Protein AF-A0A842LYK4-F1 (afdb_monomer)

Secondary structure (DSSP, 8-state):
-HHHHHHHHHHHHHHHHHHHHHHHHHHHHHHHHHHHHHHHHHHHHHHHHHHHHHHHHHHHHHHHH--SS-----PPP-HHHHH--SGGGTTTS-HHHHHHHHHHHHHHHHHHHHHHHHHHHHHSGGGGSTTHHHHHHHHHHHHHHHHHHHHHHHHHHHHHHHHHHHHHHHTT--

Radius of gyration: 27.73 Å; Cα contacts (8 Å, |Δi|>4): 105; chains: 1; bounding box: 59×23×94 Å

Sequence (174 aa):
MMLFEEIIASFIATLLGVLLGIPSALWIDRKIKLCNERERAIAVLSALKEEINHNVSLLKQIQKELSSSSVIFYNLDLNTWRATSLEDFETIIDHDVICRIFRLYYEYEHLSRKIDVQFHMHYSPTRALQGYLKEREVIVNAILVHAAVLEKESEQLLNKIDEELKRMKDSRRG

Structure (mmCIF, N/CA/C/O backbone):
data_AF-A0A842LYK4-F1
#
_entry.id   AF-A0A842LYK4-F1
#
loop_
_atom_site.group_PDB
_atom_site.id
_atom_site.type_symbol
_atom_site.label_atom_id
_atom_site.label_alt_id
_atom_site.label_comp_id
_atom_site.label_asym_id
_atom_site.label_entity_id
_atom_site.label_seq_id
_atom_site.pdbx_PDB_ins_code
_atom_site.Cartn_x
_atom_site.Cartn_y
_atom_site.Cartn_z
_atom_site.occupancy
_atom_site.B_iso_or_equiv
_atom_site.auth_seq_id
_atom_site.auth_comp_id
_atom_site.auth_asym_id
_atom_site.auth_atom_id
_atom_site.pdbx_PDB_model_num
ATOM 1 N N . MET A 1 1 ? 28.043 10.525 -69.141 1.00 59.16 1 MET A N 1
ATOM 2 C CA . MET A 1 1 ? 28.204 9.313 -68.312 1.00 59.16 1 MET A CA 1
ATOM 3 C C . MET A 1 1 ? 28.349 9.664 -66.828 1.00 59.16 1 MET A C 1
ATOM 5 O O . MET A 1 1 ? 27.602 9.100 -66.049 1.00 59.16 1 MET A O 1
ATOM 9 N N . MET A 1 2 ? 29.147 10.680 -66.452 1.00 65.00 2 MET A N 1
ATOM 10 C CA . MET A 1 2 ? 29.314 11.134 -65.050 1.00 65.00 2 MET A CA 1
ATOM 11 C C . MET A 1 2 ? 28.019 11.545 -64.304 1.00 65.00 2 MET A C 1
ATOM 13 O O . MET A 1 2 ? 27.829 11.146 -63.164 1.00 65.00 2 MET A O 1
ATOM 17 N N . LEU A 1 3 ? 27.077 12.256 -64.942 1.00 70.69 3 LEU A N 1
ATOM 18 C CA . LEU A 1 3 ? 25.834 12.710 -64.277 1.00 70.69 3 LEU A CA 1
ATOM 19 C C . LEU A 1 3 ? 24.911 11.571 -63.802 1.00 70.69 3 LEU A C 1
ATOM 21 O O . LEU A 1 3 ? 24.162 11.739 -62.847 1.00 70.69 3 LEU A O 1
ATOM 25 N N . PHE A 1 4 ? 24.933 10.415 -64.471 1.00 75.94 4 PHE A N 1
ATOM 26 C CA . PHE A 1 4 ? 24.057 9.291 -64.122 1.00 75.94 4 PHE A CA 1
ATOM 27 C C . PHE A 1 4 ? 24.589 8.518 -62.906 1.00 75.94 4 PHE A C 1
ATOM 29 O O . PHE A 1 4 ? 23.811 8.072 -62.066 1.00 75.94 4 PHE A O 1
ATOM 36 N N . GLU A 1 5 ? 25.915 8.425 -62.775 1.00 75.50 5 GLU A N 1
ATOM 37 C CA . GLU A 1 5 ? 26.585 7.808 -61.626 1.00 75.50 5 GLU A CA 1
ATOM 38 C C . GLU A 1 5 ? 26.379 8.630 -60.346 1.00 75.50 5 GLU A C 1
ATOM 40 O O . GLU A 1 5 ? 26.083 8.058 -59.299 1.00 75.50 5 GLU A O 1
ATOM 45 N N . GLU A 1 6 ? 26.431 9.963 -60.430 1.00 73.62 6 GLU A N 1
ATOM 46 C CA . GLU A 1 6 ? 26.179 10.854 -59.287 1.00 73.62 6 GLU A CA 1
ATOM 47 C C . GLU A 1 6 ? 24.724 10.793 -58.794 1.00 73.62 6 GLU A C 1
ATOM 49 O O . GLU A 1 6 ? 24.479 10.733 -57.586 1.00 73.62 6 GLU A O 1
ATOM 54 N N . ILE A 1 7 ? 23.749 10.744 -59.711 1.00 78.50 7 ILE A N 1
ATOM 55 C CA . ILE A 1 7 ? 22.322 10.626 -59.362 1.00 78.50 7 ILE A CA 1
ATOM 56 C C . ILE A 1 7 ? 22.040 9.275 -58.692 1.00 78.50 7 ILE A C 1
ATOM 58 O O . ILE A 1 7 ? 21.352 9.224 -57.670 1.00 78.50 7 ILE A O 1
ATOM 62 N N . ILE A 1 8 ? 22.598 8.181 -59.223 1.00 79.31 8 ILE 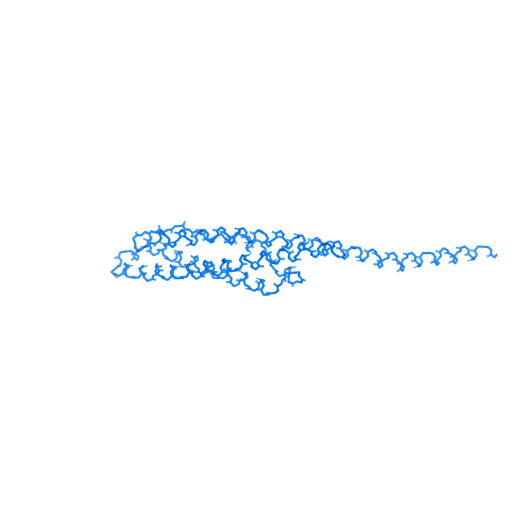A N 1
ATOM 63 C CA . ILE A 1 8 ? 22.440 6.845 -58.635 1.00 79.31 8 ILE A CA 1
ATOM 64 C C . ILE A 1 8 ? 23.133 6.763 -57.272 1.00 79.31 8 ILE A C 1
ATOM 66 O O . ILE A 1 8 ? 22.539 6.251 -56.325 1.00 79.31 8 ILE A O 1
ATOM 70 N N . ALA A 1 9 ? 24.346 7.302 -57.136 1.00 78.38 9 ALA A N 1
ATOM 71 C CA . ALA A 1 9 ? 25.062 7.321 -55.865 1.00 78.38 9 ALA A CA 1
ATOM 72 C C . ALA A 1 9 ? 24.306 8.125 -54.793 1.00 78.38 9 ALA A C 1
ATOM 74 O O . ALA A 1 9 ? 24.168 7.656 -53.664 1.00 78.38 9 ALA A O 1
ATOM 75 N N . SER A 1 10 ? 23.749 9.290 -55.145 1.00 76.88 10 SER A N 1
ATOM 76 C CA . SER A 1 10 ? 22.938 10.113 -54.237 1.00 76.88 10 SER A CA 1
ATOM 77 C C . SER A 1 10 ? 21.629 9.423 -53.830 1.00 76.88 10 SER A C 1
ATOM 79 O O . SER A 1 10 ? 21.252 9.434 -52.653 1.00 76.88 10 SER A O 1
ATOM 81 N N . PHE A 1 11 ? 20.959 8.755 -54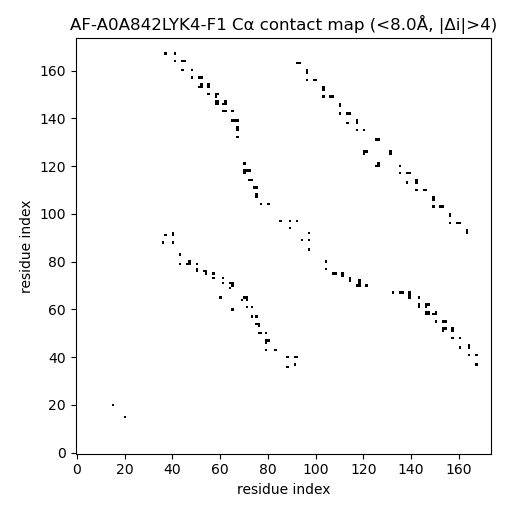.773 1.00 80.19 11 PHE A N 1
ATOM 82 C CA . PHE A 1 11 ? 19.744 7.988 -54.499 1.00 80.19 11 PHE A CA 1
ATOM 83 C C . PHE A 1 11 ? 20.022 6.785 -53.587 1.00 80.19 11 PHE A C 1
ATOM 85 O O . PHE A 1 11 ? 19.322 6.600 -52.594 1.00 80.19 11 PHE A O 1
ATOM 92 N N . ILE A 1 12 ? 21.077 6.010 -53.864 1.00 80.69 12 ILE A N 1
ATOM 93 C CA . ILE A 1 12 ? 21.499 4.879 -53.024 1.00 80.69 12 ILE A CA 1
ATOM 94 C C . ILE A 1 12 ? 21.910 5.366 -51.631 1.00 80.69 12 ILE A C 1
ATOM 96 O O . ILE A 1 12 ? 21.502 4.768 -50.639 1.00 80.69 12 ILE A O 1
ATOM 100 N N . ALA A 1 13 ? 22.659 6.467 -51.531 1.00 78.81 13 ALA A N 1
ATOM 101 C CA . ALA A 1 13 ? 23.059 7.041 -50.249 1.00 78.81 13 ALA A CA 1
ATOM 102 C C . ALA A 1 13 ? 21.850 7.497 -49.420 1.00 78.81 13 ALA A C 1
ATOM 104 O O . ALA A 1 13 ? 21.799 7.253 -48.216 1.00 78.81 13 ALA A O 1
ATOM 105 N N . THR A 1 14 ? 20.846 8.099 -50.061 1.00 76.94 14 THR A N 1
ATOM 106 C CA . THR A 1 14 ? 19.610 8.528 -49.394 1.00 76.94 14 THR A CA 1
ATOM 107 C C . THR A 1 14 ? 18.767 7.324 -48.973 1.00 76.94 14 THR A C 1
ATOM 109 O O . THR A 1 14 ? 18.278 7.279 -47.848 1.00 76.94 14 THR A O 1
ATOM 112 N N . LEU A 1 15 ? 18.645 6.309 -49.833 1.00 79.44 15 LEU A N 1
ATOM 113 C CA . LEU A 1 15 ? 17.920 5.077 -49.530 1.00 79.44 15 LEU A CA 1
ATOM 114 C C . LEU A 1 15 ? 18.568 4.316 -48.364 1.00 79.44 15 LEU A C 1
ATOM 116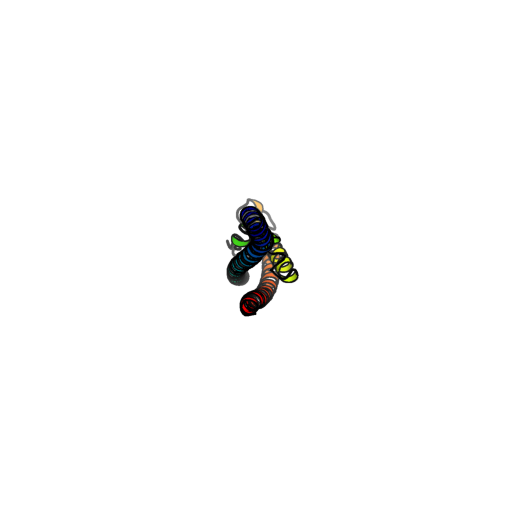 O O . LEU A 1 15 ? 17.864 3.899 -47.448 1.00 79.44 15 LEU A O 1
ATOM 120 N N . LEU A 1 16 ? 19.898 4.186 -48.355 1.00 77.75 16 LEU A N 1
ATOM 121 C CA . LEU A 1 16 ? 20.653 3.591 -47.247 1.00 77.75 16 LEU A CA 1
ATOM 122 C C . LEU A 1 16 ? 20.557 4.442 -45.977 1.00 77.75 16 LEU A C 1
ATOM 124 O O . LEU A 1 16 ? 20.380 3.895 -44.890 1.00 77.75 16 LEU A O 1
ATOM 128 N N . GLY A 1 17 ? 20.606 5.770 -46.106 1.00 76.94 17 GLY A N 1
ATOM 129 C CA . GLY A 1 17 ? 20.421 6.702 -44.996 1.00 76.94 17 GLY A CA 1
ATOM 130 C C . GLY A 1 17 ? 19.046 6.572 -44.342 1.00 76.94 17 GLY A C 1
ATOM 131 O O . GLY A 1 17 ? 18.947 6.564 -43.120 1.00 76.94 17 GLY A O 1
ATOM 132 N N . VAL A 1 18 ? 17.987 6.389 -45.130 1.00 83.31 18 VAL A N 1
ATOM 133 C CA . VAL A 1 18 ? 16.621 6.175 -44.631 1.00 83.31 18 VAL A CA 1
ATOM 134 C C . VAL A 1 18 ? 16.453 4.766 -44.047 1.00 83.31 18 VAL A C 1
ATOM 136 O O . VAL A 1 18 ? 15.937 4.627 -42.936 1.00 83.31 18 VAL A O 1
ATOM 139 N N . LEU A 1 19 ? 16.928 3.730 -44.750 1.00 78.19 19 LEU A N 1
ATOM 140 C CA . LEU A 1 19 ? 16.830 2.327 -44.324 1.00 78.19 19 LEU A CA 1
ATOM 141 C C . LEU A 1 19 ? 17.598 2.037 -43.038 1.00 78.19 19 LEU A C 1
ATOM 143 O O . LEU A 1 19 ? 17.162 1.197 -42.261 1.00 78.19 19 LEU A O 1
ATOM 147 N N . LEU A 1 20 ? 18.727 2.707 -42.809 1.00 82.88 20 LEU A N 1
ATOM 148 C CA . LEU A 1 20 ? 19.511 2.541 -41.587 1.00 82.88 20 LEU A CA 1
ATOM 149 C C . LEU A 1 20 ? 19.131 3.578 -40.529 1.00 82.88 20 LEU A C 1
ATOM 151 O O . LEU A 1 20 ? 19.032 3.241 -39.350 1.00 82.88 20 LEU A O 1
ATOM 155 N N . GLY A 1 21 ? 18.869 4.823 -40.926 1.00 80.19 21 GLY A N 1
ATOM 156 C CA . GLY A 1 21 ? 18.581 5.924 -40.011 1.00 80.19 21 GLY A CA 1
ATOM 157 C C . GLY A 1 21 ? 17.273 5.748 -39.247 1.00 80.19 21 GLY A C 1
ATOM 158 O O . GLY A 1 21 ? 17.265 5.900 -38.025 1.00 80.19 21 GLY A O 1
ATOM 159 N N . ILE A 1 22 ? 16.183 5.365 -39.925 1.00 82.44 22 ILE A N 1
ATOM 160 C CA . ILE A 1 22 ? 14.870 5.222 -39.275 1.00 82.44 22 ILE A CA 1
ATOM 161 C C . ILE A 1 22 ? 14.871 4.085 -38.237 1.00 82.44 22 ILE A C 1
ATOM 163 O O . ILE A 1 22 ? 14.496 4.350 -37.093 1.00 82.44 22 ILE A O 1
ATOM 167 N N . PRO A 1 23 ? 15.318 2.847 -38.541 1.00 85.19 23 PRO A N 1
ATOM 168 C CA . PRO A 1 23 ? 15.356 1.783 -37.537 1.00 85.19 23 PRO A CA 1
ATOM 169 C C . PRO A 1 23 ? 16.268 2.104 -36.354 1.00 85.19 23 PRO A C 1
ATOM 171 O O . PRO A 1 23 ? 15.906 1.813 -35.216 1.00 85.19 23 PRO A O 1
ATOM 174 N N . SER A 1 24 ? 17.417 2.743 -36.604 1.00 82.50 24 SER A N 1
ATOM 175 C CA . SER A 1 24 ? 18.344 3.163 -35.547 1.00 82.50 24 SER A CA 1
ATOM 176 C C . SER A 1 24 ? 17.701 4.186 -34.613 1.00 82.50 24 SER A C 1
ATOM 178 O O . SER A 1 24 ? 17.753 4.028 -33.395 1.00 82.50 24 SER A O 1
ATOM 180 N N . ALA A 1 25 ? 17.044 5.205 -35.176 1.00 82.50 25 ALA A N 1
ATOM 181 C CA . ALA A 1 25 ? 16.340 6.226 -34.407 1.00 82.50 25 ALA A CA 1
ATOM 182 C C . ALA A 1 25 ? 15.192 5.623 -33.584 1.00 82.50 25 ALA A C 1
ATOM 184 O O . ALA A 1 25 ? 15.087 5.899 -32.392 1.00 82.50 25 ALA A O 1
ATOM 185 N N . LEU A 1 26 ? 14.388 4.733 -34.179 1.00 84.62 26 LEU A N 1
ATOM 186 C CA . LEU A 1 26 ? 13.320 4.019 -33.471 1.00 84.62 26 LEU A CA 1
ATOM 187 C C . LEU A 1 26 ? 13.860 3.123 -32.350 1.00 84.62 26 LEU A C 1
ATOM 189 O O . LEU A 1 26 ? 13.223 2.988 -31.308 1.00 84.62 26 LEU A O 1
ATOM 193 N N . TRP A 1 27 ? 15.020 2.494 -32.540 1.00 87.31 27 TRP A N 1
ATOM 194 C CA . TRP A 1 27 ? 15.647 1.668 -31.510 1.00 87.31 27 TRP A CA 1
ATOM 195 C C . TRP A 1 27 ? 16.144 2.507 -30.326 1.00 87.31 27 TRP A C 1
ATOM 197 O O . TRP A 1 27 ? 15.907 2.134 -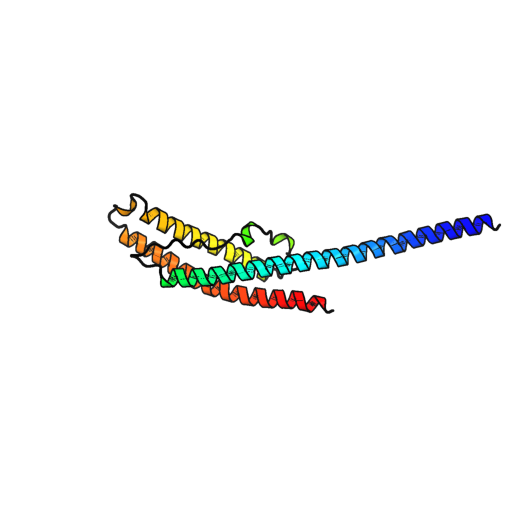29.176 1.00 87.31 27 TRP A O 1
ATOM 207 N N . ILE A 1 28 ? 16.769 3.657 -30.600 1.00 87.12 28 ILE A N 1
ATOM 208 C CA . ILE A 1 28 ? 17.202 4.614 -29.572 1.00 87.12 28 ILE A CA 1
ATOM 209 C C . ILE A 1 28 ? 15.992 5.165 -28.812 1.00 87.12 28 ILE A C 1
ATOM 211 O O . ILE A 1 28 ? 15.984 5.136 -27.583 1.00 87.12 28 ILE A O 1
ATOM 215 N N . ASP A 1 29 ? 14.951 5.599 -29.524 1.00 85.69 29 ASP A N 1
ATOM 216 C CA . ASP A 1 29 ? 13.728 6.128 -28.917 1.00 85.69 29 ASP A CA 1
ATOM 217 C C . ASP A 1 29 ? 13.050 5.087 -28.013 1.00 85.69 29 ASP A C 1
ATOM 219 O O . ASP A 1 29 ? 12.743 5.361 -26.852 1.00 85.69 29 ASP A O 1
ATOM 223 N N . ARG A 1 30 ? 12.941 3.834 -28.478 1.00 85.31 30 ARG A N 1
ATOM 224 C CA . ARG A 1 30 ? 12.444 2.716 -27.656 1.00 85.31 30 ARG A CA 1
ATOM 225 C C . ARG A 1 30 ? 13.278 2.507 -26.394 1.00 85.31 30 ARG A C 1
ATOM 227 O O . ARG A 1 30 ? 12.712 2.282 -25.328 1.00 85.31 30 ARG A O 1
ATOM 234 N N . LYS A 1 31 ? 14.610 2.575 -26.489 1.00 86.00 31 LYS A N 1
ATOM 235 C CA . LYS A 1 31 ? 15.504 2.434 -25.327 1.00 86.00 31 LYS A CA 1
ATOM 236 C C . LYS A 1 31 ? 15.320 3.572 -24.321 1.00 86.00 31 LYS A C 1
ATOM 238 O O . LYS A 1 31 ? 15.261 3.300 -23.124 1.00 86.00 31 LYS A O 1
ATOM 243 N N . ILE A 1 32 ? 15.194 4.812 -24.794 1.00 86.81 32 ILE A N 1
ATOM 244 C CA . ILE A 1 32 ? 14.947 5.985 -23.943 1.00 86.81 32 ILE A CA 1
ATOM 245 C C . ILE A 1 32 ? 13.583 5.864 -23.259 1.00 86.81 32 ILE A C 1
ATOM 247 O O . ILE A 1 32 ? 13.494 6.024 -22.044 1.00 86.81 32 ILE A O 1
ATOM 251 N N . LYS A 1 33 ? 12.535 5.512 -24.012 1.00 87.50 33 LYS A N 1
ATOM 252 C CA . LYS A 1 33 ? 11.179 5.352 -23.481 1.00 87.50 33 LYS A CA 1
ATOM 253 C C . LYS A 1 33 ? 11.119 4.300 -22.372 1.00 87.50 33 LYS A C 1
ATOM 255 O O . LYS A 1 33 ? 10.636 4.607 -21.289 1.00 87.50 33 LYS A O 1
ATOM 260 N N . LEU A 1 34 ? 11.702 3.120 -22.597 1.00 86.38 34 LEU A N 1
ATOM 261 C CA . LEU A 1 34 ? 11.779 2.063 -21.581 1.00 86.38 34 LEU A CA 1
ATOM 262 C C . LEU A 1 34 ? 12.549 2.509 -20.330 1.00 86.38 34 LEU A C 1
ATOM 264 O O . LEU A 1 34 ? 12.174 2.162 -19.212 1.00 86.38 34 LEU A O 1
ATOM 268 N N . CYS A 1 35 ? 13.626 3.284 -20.498 1.00 87.62 35 CYS A N 1
ATOM 269 C CA . CYS A 1 35 ? 14.370 3.837 -19.367 1.00 87.62 35 CYS A CA 1
ATOM 270 C C . CYS A 1 35 ? 13.506 4.811 -18.554 1.00 87.62 35 CYS A C 1
ATOM 272 O O . CYS A 1 35 ? 13.445 4.694 -17.332 1.00 87.62 35 CYS A O 1
ATOM 274 N N . ASN A 1 36 ? 12.800 5.723 -19.224 1.00 89.25 36 ASN A N 1
ATOM 275 C CA . ASN A 1 36 ? 11.940 6.713 -18.576 1.00 89.25 36 ASN A CA 1
ATOM 276 C C . ASN A 1 36 ? 10.745 6.061 -17.867 1.00 89.25 36 ASN A C 1
ATOM 278 O O . ASN A 1 36 ? 10.440 6.408 -16.727 1.00 89.25 36 ASN A O 1
ATOM 282 N N . GLU A 1 37 ? 10.083 5.097 -18.511 1.00 90.12 37 GLU A N 1
ATOM 283 C CA . GLU A 1 37 ? 8.980 4.339 -17.906 1.00 90.12 37 GLU A CA 1
ATOM 284 C C . GLU A 1 37 ? 9.448 3.597 -16.655 1.00 90.12 37 GLU A C 1
ATOM 286 O O . GLU A 1 37 ? 8.769 3.601 -15.629 1.00 90.12 37 GLU A O 1
ATOM 291 N N . ARG A 1 38 ? 10.656 3.032 -16.697 1.00 90.12 38 ARG A N 1
ATOM 292 C CA . ARG A 1 38 ? 11.254 2.363 -15.547 1.00 90.12 38 ARG A CA 1
ATOM 293 C C . ARG A 1 38 ? 11.587 3.322 -14.412 1.00 90.12 38 ARG A C 1
ATOM 295 O O . ARG A 1 38 ? 11.309 3.000 -13.263 1.00 90.12 38 ARG A O 1
ATOM 302 N N . GLU A 1 39 ? 12.190 4.472 -14.699 1.00 91.69 39 GLU A N 1
ATOM 303 C CA . GLU A 1 39 ? 12.466 5.486 -13.675 1.00 91.69 39 GLU A CA 1
ATOM 304 C C . GLU A 1 39 ? 11.174 5.972 -13.016 1.00 91.69 39 GLU A C 1
ATOM 306 O O . GLU A 1 39 ? 11.108 6.075 -11.789 1.00 91.69 39 GLU A O 1
ATOM 311 N N . ARG A 1 40 ? 10.117 6.168 -13.812 1.00 91.50 40 ARG A N 1
ATOM 312 C CA . ARG A 1 40 ? 8.781 6.492 -13.307 1.00 91.50 40 ARG A CA 1
ATOM 313 C C . ARG A 1 40 ? 8.222 5.372 -12.426 1.00 91.50 40 ARG A C 1
ATOM 315 O O . ARG A 1 40 ? 7.743 5.661 -11.335 1.00 91.50 40 ARG A O 1
ATOM 322 N N . ALA A 1 41 ? 8.341 4.112 -12.844 1.00 92.81 41 ALA A N 1
ATOM 323 C CA . ALA A 1 41 ? 7.915 2.958 -12.053 1.00 92.81 41 ALA A CA 1
ATOM 324 C C . ALA A 1 41 ? 8.667 2.865 -10.710 1.00 92.81 41 ALA A C 1
ATOM 326 O O . ALA A 1 41 ? 8.049 2.637 -9.674 1.00 92.81 41 ALA A O 1
ATOM 327 N N . ILE A 1 42 ? 9.985 3.114 -10.699 1.00 94.81 42 ILE A N 1
ATOM 328 C CA . ILE A 1 42 ? 10.790 3.177 -9.465 1.00 94.81 42 ILE A CA 1
ATOM 329 C C . ILE A 1 42 ? 10.276 4.283 -8.544 1.00 94.81 42 ILE A C 1
ATOM 331 O O . ILE A 1 42 ? 10.141 4.054 -7.342 1.00 94.81 42 ILE A O 1
ATOM 335 N N . ALA A 1 43 ? 10.011 5.474 -9.085 1.00 93.69 43 ALA A N 1
ATOM 336 C CA . ALA A 1 43 ? 9.517 6.603 -8.304 1.00 93.69 43 ALA A CA 1
ATOM 337 C C . ALA A 1 43 ? 8.148 6.294 -7.678 1.00 93.69 43 ALA A C 1
ATOM 339 O O . ALA A 1 43 ? 7.969 6.502 -6.481 1.00 93.69 43 ALA A O 1
ATOM 340 N N . VAL A 1 44 ? 7.223 5.723 -8.458 1.00 93.88 44 VAL A N 1
ATOM 341 C CA . VAL A 1 44 ? 5.887 5.329 -7.983 1.00 93.88 44 VAL A CA 1
ATOM 342 C C . VAL A 1 44 ? 5.977 4.248 -6.906 1.00 93.88 44 VAL A C 1
ATOM 344 O O . VAL A 1 44 ? 5.406 4.420 -5.834 1.00 93.88 44 VAL A O 1
ATOM 347 N N . LEU A 1 45 ? 6.739 3.171 -7.129 1.00 94.81 45 LEU A N 1
ATOM 348 C CA . LEU A 1 45 ? 6.922 2.121 -6.118 1.00 94.81 45 LEU A CA 1
ATOM 349 C C . LEU A 1 45 ? 7.589 2.640 -4.843 1.00 94.81 45 LEU A C 1
ATOM 351 O O . LEU A 1 45 ? 7.238 2.200 -3.753 1.00 94.81 45 LEU A O 1
ATOM 355 N N . SER A 1 46 ? 8.537 3.570 -4.964 1.00 95.94 46 SER A N 1
ATOM 356 C CA . SER A 1 46 ? 9.198 4.168 -3.800 1.00 95.94 46 SER A CA 1
ATOM 357 C C . SER A 1 46 ? 8.225 5.033 -2.993 1.00 95.94 46 SER A C 1
ATOM 359 O O . SER A 1 46 ? 8.185 4.908 -1.774 1.00 95.94 46 SER A O 1
ATOM 361 N N . ALA A 1 47 ? 7.393 5.839 -3.660 1.00 95.38 47 ALA A N 1
ATOM 362 C CA . ALA A 1 47 ? 6.354 6.627 -2.998 1.00 95.38 47 ALA A CA 1
ATOM 363 C C . ALA A 1 47 ? 5.314 5.727 -2.307 1.00 95.38 47 ALA A C 1
ATOM 365 O O . ALA A 1 47 ? 5.001 5.924 -1.136 1.00 95.38 47 ALA A O 1
ATOM 366 N N . LEU A 1 48 ? 4.853 4.671 -2.987 1.00 95.38 48 LEU A N 1
ATOM 367 C CA . LEU A 1 48 ? 3.944 3.685 -2.395 1.00 95.38 48 LEU A CA 1
ATOM 368 C C . LEU A 1 48 ? 4.573 2.972 -1.198 1.00 95.38 48 LEU A C 1
ATOM 370 O O . LEU A 1 48 ? 3.900 2.735 -0.201 1.00 95.38 48 LEU A O 1
ATOM 374 N N . LYS A 1 49 ? 5.868 2.649 -1.260 1.00 96.38 49 LYS A N 1
ATOM 375 C CA . LYS A 1 49 ? 6.595 2.071 -0.127 1.00 96.38 49 LYS A CA 1
ATOM 376 C C . LYS A 1 49 ? 6.554 2.998 1.090 1.00 96.38 49 LYS A C 1
ATOM 378 O O . LYS A 1 49 ? 6.298 2.533 2.199 1.00 96.38 49 LYS A O 1
ATOM 383 N N . GLU A 1 50 ? 6.829 4.285 0.898 1.00 96.38 50 GLU A N 1
ATOM 384 C CA . GLU A 1 50 ? 6.793 5.276 1.977 1.00 96.38 50 GLU A CA 1
ATOM 385 C C . GLU A 1 50 ? 5.388 5.402 2.577 1.00 96.38 50 GLU A C 1
ATOM 387 O O . GLU A 1 50 ? 5.250 5.376 3.802 1.00 96.38 50 GLU A O 1
ATOM 392 N N . GLU A 1 51 ? 4.353 5.428 1.735 1.00 95.50 51 GLU A N 1
ATOM 393 C CA . GLU A 1 51 ? 2.947 5.470 2.155 1.00 95.50 51 GLU A CA 1
ATOM 394 C C . GLU A 1 51 ? 2.538 4.210 2.939 1.00 95.50 51 GLU A C 1
ATOM 396 O O . GLU A 1 51 ? 1.996 4.312 4.042 1.00 95.50 51 GLU A O 1
ATOM 401 N N . ILE A 1 52 ? 2.885 3.010 2.449 1.00 97.00 52 ILE A N 1
ATOM 402 C CA . ILE A 1 52 ? 2.662 1.745 3.173 1.00 97.00 52 ILE A CA 1
ATOM 403 C C . ILE A 1 52 ? 3.361 1.791 4.535 1.00 97.00 52 ILE A C 1
ATOM 405 O O . ILE A 1 52 ? 2.764 1.438 5.549 1.00 97.00 52 ILE A O 1
ATOM 409 N N . ASN A 1 53 ? 4.618 2.231 4.583 1.00 97.19 53 ASN A N 1
ATOM 410 C CA . ASN A 1 53 ? 5.395 2.286 5.818 1.00 97.19 53 ASN A CA 1
ATOM 411 C C . ASN A 1 53 ? 4.815 3.290 6.833 1.00 97.19 53 ASN A C 1
ATOM 413 O O . ASN A 1 53 ? 4.785 3.022 8.040 1.00 97.19 53 ASN A O 1
ATOM 417 N N . HIS A 1 54 ? 4.310 4.428 6.355 1.00 96.38 54 HIS A N 1
ATOM 418 C CA . HIS A 1 54 ? 3.569 5.368 7.188 1.00 96.38 54 HIS A CA 1
ATOM 419 C C . HIS A 1 54 ? 2.295 4.723 7.749 1.00 96.38 54 HIS A C 1
ATOM 421 O O . HIS A 1 54 ? 2.069 4.754 8.961 1.00 96.38 54 HIS A O 1
ATOM 427 N N . ASN A 1 55 ? 1.524 4.040 6.902 1.00 97.00 55 ASN A N 1
ATOM 428 C CA . ASN A 1 55 ? 0.313 3.342 7.320 1.00 97.00 55 ASN A CA 1
ATOM 429 C C . ASN A 1 55 ? 0.584 2.224 8.328 1.00 97.00 55 ASN A C 1
ATOM 431 O O . ASN A 1 55 ? -0.172 2.103 9.285 1.00 97.00 55 ASN A O 1
ATOM 435 N N . VAL A 1 56 ? 1.684 1.470 8.218 1.00 97.62 56 VAL A N 1
ATOM 436 C CA . VAL A 1 56 ? 2.096 0.508 9.263 1.00 97.62 56 VAL A CA 1
ATOM 437 C C . VAL A 1 56 ? 2.228 1.195 10.625 1.00 97.62 56 VAL A C 1
ATOM 439 O O . VAL A 1 56 ? 1.786 0.664 11.645 1.00 97.62 56 VAL A O 1
ATOM 442 N N . SER A 1 57 ? 2.797 2.400 10.655 1.00 96.38 57 SER A N 1
ATOM 443 C CA . SER A 1 57 ? 2.922 3.173 11.893 1.00 96.38 57 SER A CA 1
ATOM 444 C C . SER A 1 57 ? 1.554 3.602 12.437 1.00 96.38 57 SER A C 1
ATOM 446 O O . SER A 1 57 ? 1.328 3.515 13.645 1.00 96.38 57 SER A O 1
ATOM 448 N N . LEU A 1 58 ? 0.622 3.996 11.563 1.00 95.81 58 LEU A N 1
ATOM 449 C CA . LEU A 1 58 ? -0.759 4.310 11.944 1.00 95.81 58 LEU A CA 1
ATOM 450 C C . LEU A 1 58 ? -1.507 3.075 12.461 1.00 95.81 58 LEU A C 1
ATOM 452 O O . LEU A 1 58 ? -2.174 3.158 13.486 1.00 95.81 58 LEU A O 1
ATOM 456 N N . LEU A 1 59 ? -1.354 1.912 11.826 1.00 96.56 59 LEU A N 1
ATOM 457 C CA . LEU A 1 59 ? -1.956 0.655 12.283 1.00 96.56 59 LEU A CA 1
ATOM 458 C C . LEU A 1 59 ? -1.488 0.276 13.693 1.00 96.56 59 LEU A C 1
ATOM 460 O O . LEU A 1 59 ? -2.298 -0.156 14.515 1.00 96.56 59 LEU A O 1
ATOM 464 N N . LYS A 1 60 ? -0.200 0.476 13.997 1.00 96.06 60 LYS A N 1
ATOM 465 C CA . LYS A 1 60 ? 0.359 0.272 15.343 1.00 96.06 60 LYS A CA 1
ATOM 466 C C . LYS A 1 60 ? -0.245 1.244 16.361 1.00 96.06 60 LYS A C 1
ATOM 468 O O . LYS A 1 60 ? -0.561 0.844 17.480 1.00 96.06 60 LYS A O 1
ATOM 473 N N . GLN A 1 61 ? -0.445 2.507 15.979 1.00 94.38 61 GLN A N 1
ATOM 474 C CA . GLN A 1 61 ? -1.110 3.502 16.832 1.00 94.38 61 GLN A CA 1
ATOM 475 C C . GLN A 1 61 ? -2.579 3.147 17.080 1.00 94.38 61 GLN A C 1
ATOM 477 O O . GLN A 1 61 ? -3.009 3.134 18.230 1.00 94.38 61 GLN A O 1
ATOM 482 N N . ILE A 1 62 ? -3.321 2.763 16.034 1.00 94.12 62 ILE A N 1
ATOM 483 C CA . ILE A 1 62 ? -4.707 2.286 16.138 1.00 94.12 62 ILE A CA 1
ATOM 484 C C . ILE A 1 62 ? -4.789 1.146 17.154 1.00 94.12 62 ILE A C 1
ATOM 486 O O . ILE A 1 62 ? -5.610 1.197 18.062 1.00 94.12 62 ILE A O 1
ATOM 490 N N . GLN A 1 63 ? -3.910 0.149 17.050 1.00 94.38 63 GLN A N 1
ATOM 491 C CA . GLN A 1 63 ? -3.907 -0.993 17.966 1.00 94.38 63 GLN A CA 1
ATOM 492 C C . GLN A 1 63 ? -3.569 -0.627 19.413 1.00 94.38 63 GLN A C 1
ATOM 494 O O . GLN A 1 63 ? -4.058 -1.268 20.340 1.00 94.38 63 GLN A O 1
ATOM 499 N N . LYS A 1 64 ? -2.740 0.398 19.619 1.00 94.25 64 LYS A N 1
ATOM 500 C CA . LYS A 1 64 ? -2.336 0.853 20.951 1.00 94.25 64 LYS A CA 1
ATOM 501 C C . LYS A 1 64 ? -3.394 1.730 21.624 1.00 94.25 64 LYS A C 1
ATOM 503 O O . LYS A 1 64 ? -3.537 1.680 22.843 1.00 94.25 64 LYS A O 1
ATOM 508 N N . GLU A 1 65 ? -4.080 2.567 20.852 1.00 92.81 65 GLU A N 1
ATOM 509 C CA . GLU A 1 65 ? -4.896 3.666 21.380 1.00 92.81 65 GLU A CA 1
ATOM 510 C C . GLU A 1 65 ? -6.402 3.432 21.251 1.00 92.81 65 GLU A C 1
ATOM 512 O O . GLU A 1 65 ? -7.185 4.002 22.022 1.00 92.81 65 GLU A O 1
ATOM 517 N N . LEU A 1 66 ? -6.834 2.586 20.311 1.00 91.19 66 LEU A N 1
ATOM 518 C CA . LEU A 1 66 ? -8.243 2.260 20.152 1.00 91.19 66 LEU A CA 1
ATOM 519 C C . LEU A 1 66 ? -8.699 1.302 21.250 1.00 91.19 66 LEU A C 1
ATOM 521 O O . LEU A 1 66 ? -8.203 0.189 21.401 1.00 91.19 66 LEU A O 1
ATOM 525 N N . SER A 1 67 ? -9.721 1.724 21.981 1.00 88.75 67 SER A N 1
ATOM 526 C CA . SER A 1 67 ? -10.371 0.926 23.014 1.00 88.75 67 SER A CA 1
ATOM 527 C C . SER A 1 67 ? -11.880 1.135 22.975 1.00 88.75 67 SER A C 1
ATOM 529 O O . SER A 1 67 ? -12.392 2.025 22.289 1.00 88.75 67 SER A O 1
ATOM 531 N N . SER A 1 68 ? -12.627 0.341 23.743 1.00 82.81 68 SER A N 1
ATOM 532 C CA . SER A 1 68 ? -14.080 0.495 23.881 1.00 82.81 68 SER A CA 1
ATOM 533 C C . SER A 1 68 ? -14.500 1.833 24.524 1.00 82.81 68 SER A C 1
ATOM 535 O O . SER A 1 68 ? -15.657 2.231 24.371 1.00 82.81 68 SER A O 1
ATOM 537 N N . SER A 1 69 ? -13.575 2.570 25.149 1.00 81.69 69 SER A N 1
ATOM 538 C CA . SER A 1 69 ? -13.813 3.880 25.771 1.00 81.69 69 SER A CA 1
ATOM 539 C C . SER A 1 69 ? -13.217 5.071 25.005 1.00 81.69 69 SER A C 1
ATOM 541 O O . SER A 1 69 ? -13.641 6.200 25.245 1.00 81.69 69 SER A O 1
ATOM 543 N N . SER A 1 70 ? -12.293 4.850 24.064 1.00 84.44 70 SER A N 1
ATOM 544 C CA . SER A 1 70 ? -11.618 5.905 23.287 1.00 84.44 70 SER A CA 1
ATOM 545 C C . SER A 1 70 ? -12.047 5.911 21.822 1.00 84.44 70 SER A C 1
ATOM 547 O O . SER A 1 70 ? -12.239 4.862 21.208 1.00 84.44 70 SER A O 1
ATOM 549 N N . VAL A 1 71 ? -12.223 7.098 21.246 1.00 80.81 71 VAL A N 1
ATOM 550 C CA . VAL A 1 71 ? -12.422 7.288 19.802 1.00 80.81 71 VAL A CA 1
ATOM 551 C C . VAL A 1 71 ? -11.108 7.765 19.221 1.00 80.81 71 VAL A C 1
ATOM 553 O O . VAL A 1 71 ? -10.468 8.637 19.801 1.00 80.81 71 VAL A O 1
ATOM 556 N N . ILE A 1 72 ? -10.733 7.204 18.082 1.00 81.31 72 ILE A N 1
ATOM 557 C CA . ILE A 1 72 ? -9.563 7.640 17.331 1.00 81.31 72 ILE A CA 1
ATOM 558 C C . ILE A 1 72 ? -10.026 8.304 16.039 1.00 81.31 72 ILE A C 1
ATOM 560 O O . ILE A 1 72 ? -11.070 7.949 15.493 1.00 81.31 72 ILE A O 1
ATOM 564 N N . PHE A 1 73 ? -9.231 9.246 15.548 1.00 75.50 73 PHE A N 1
ATOM 565 C CA . PHE A 1 73 ? -9.396 9.824 14.222 1.00 75.50 73 PHE A CA 1
ATOM 566 C C . PHE A 1 73 ? -8.081 9.630 13.475 1.00 75.50 73 PHE A C 1
ATOM 568 O O . PHE A 1 73 ? -7.227 10.512 13.443 1.00 75.50 73 PHE A O 1
ATOM 575 N N . TYR A 1 74 ? -7.891 8.422 12.951 1.00 79.88 74 TYR A N 1
ATOM 576 C CA . TYR A 1 74 ? -6.759 8.105 12.092 1.00 79.88 74 TYR A CA 1
ATOM 577 C C . TYR A 1 74 ? -7.298 7.718 10.729 1.00 79.88 74 TYR A C 1
ATOM 579 O O . TYR A 1 74 ? -7.964 6.694 10.589 1.00 79.88 74 TYR A O 1
ATOM 587 N N . ASN A 1 75 ? -6.994 8.547 9.737 1.00 80.31 75 ASN A N 1
ATOM 588 C CA . ASN A 1 75 ? -7.206 8.195 8.346 1.00 80.31 75 ASN A CA 1
ATOM 589 C C . ASN A 1 75 ? -5.921 7.575 7.822 1.00 80.31 75 ASN A C 1
ATOM 591 O O . ASN A 1 75 ? -4.847 8.154 7.975 1.00 80.31 75 ASN A O 1
ATOM 595 N N . LEU A 1 76 ? -6.049 6.399 7.219 1.00 89.75 76 LEU A N 1
ATOM 596 C CA . LEU A 1 76 ? -4.959 5.793 6.471 1.00 89.75 76 LEU A CA 1
ATOM 597 C C . LEU A 1 76 ? -4.646 6.672 5.258 1.00 89.75 76 LEU A C 1
ATOM 599 O O . LEU A 1 76 ? -5.563 7.180 4.604 1.00 89.75 76 LEU A O 1
ATOM 603 N N . ASP A 1 77 ? -3.362 6.854 4.972 1.00 91.25 77 ASP A N 1
ATOM 604 C CA . ASP A 1 77 ? -2.918 7.602 3.805 1.00 91.25 77 ASP A CA 1
ATOM 605 C C . ASP A 1 77 ? -3.073 6.732 2.558 1.00 91.25 77 ASP A C 1
ATOM 607 O O . ASP A 1 77 ? -2.563 5.615 2.502 1.00 91.25 77 ASP A O 1
ATOM 611 N N . LEU A 1 78 ? -3.835 7.224 1.585 1.00 91.56 78 LEU A N 1
ATOM 612 C CA . LEU A 1 78 ? -4.117 6.529 0.327 1.00 91.56 78 LEU A CA 1
ATOM 613 C C . LEU A 1 78 ? -3.912 7.444 -0.885 1.00 91.56 78 LEU A C 1
ATOM 615 O O . LEU A 1 78 ? -4.455 7.194 -1.967 1.00 91.56 78 LEU A O 1
ATOM 619 N N . ASN A 1 79 ? -3.219 8.567 -0.695 1.00 90.50 79 ASN A N 1
ATOM 620 C CA . ASN A 1 79 ? -3.120 9.612 -1.704 1.00 90.50 79 ASN A CA 1
ATOM 621 C C . ASN A 1 79 ? -2.302 9.152 -2.911 1.00 90.50 79 ASN A C 1
ATOM 623 O O . ASN A 1 79 ? -2.719 9.385 -4.048 1.00 90.50 79 ASN A O 1
ATOM 627 N N . THR A 1 80 ? -1.185 8.459 -2.687 1.00 88.00 80 THR A N 1
ATOM 628 C CA . THR A 1 80 ? -0.330 7.956 -3.765 1.00 88.00 80 THR A CA 1
ATOM 629 C C . THR A 1 80 ? -1.059 6.895 -4.574 1.00 88.00 80 THR A C 1
ATOM 631 O O . THR A 1 80 ? -1.046 6.971 -5.804 1.00 88.00 80 THR A O 1
ATOM 634 N N . TRP A 1 81 ? -1.771 5.963 -3.928 1.00 89.94 81 TRP A N 1
ATOM 635 C CA . TRP A 1 81 ? -2.606 4.994 -4.653 1.00 89.94 81 TRP A CA 1
ATOM 636 C C . TRP A 1 81 ? -3.660 5.666 -5.530 1.00 89.94 81 TRP A C 1
ATOM 638 O O . TRP A 1 81 ? -3.853 5.270 -6.672 1.00 89.94 81 TRP A O 1
ATOM 648 N N . ARG A 1 82 ? -4.333 6.705 -5.027 1.00 87.56 82 ARG A N 1
ATOM 649 C CA . ARG A 1 82 ? -5.374 7.415 -5.791 1.00 87.56 82 ARG A CA 1
ATOM 650 C C . ARG A 1 82 ? -4.813 8.246 -6.940 1.00 87.56 82 ARG A C 1
ATOM 652 O O . ARG A 1 82 ? -5.501 8.454 -7.935 1.00 87.56 82 ARG A O 1
ATOM 659 N N . ALA A 1 83 ? -3.590 8.748 -6.791 1.00 86.44 83 ALA A N 1
ATOM 660 C CA . ALA A 1 83 ? -2.932 9.588 -7.784 1.00 86.44 83 ALA A CA 1
ATOM 661 C C . ALA A 1 83 ? -2.201 8.789 -8.875 1.00 86.44 83 ALA A C 1
ATOM 663 O O . ALA A 1 83 ? -1.785 9.376 -9.876 1.00 86.44 83 ALA A O 1
ATOM 664 N N . THR A 1 84 ? -2.010 7.478 -8.697 1.00 84.75 84 THR A N 1
ATOM 665 C CA . THR A 1 84 ? -1.186 6.659 -9.594 1.00 84.75 84 THR A CA 1
ATOM 666 C C . THR A 1 84 ? -1.971 5.492 -10.187 1.00 84.75 84 THR A C 1
ATOM 668 O O . THR A 1 84 ? -2.643 4.749 -9.481 1.00 84.75 84 THR A O 1
ATOM 671 N N . SER A 1 85 ? -1.866 5.310 -11.507 1.00 81.31 85 SER A N 1
ATOM 672 C CA . SER A 1 85 ? -2.301 4.076 -12.164 1.00 81.31 85 SER A CA 1
ATOM 673 C C . SER A 1 85 ? -1.129 3.102 -12.194 1.00 81.31 85 SER A C 1
ATOM 675 O O . SER A 1 85 ? -0.094 3.402 -12.790 1.00 81.31 85 SER A O 1
ATOM 677 N N . LEU A 1 86 ? -1.273 1.951 -11.537 1.00 81.31 86 LEU A N 1
ATOM 678 C CA . LEU A 1 86 ? -0.267 0.884 -11.588 1.00 81.31 86 LEU A CA 1
ATOM 679 C C . LEU A 1 86 ? -0.355 0.042 -12.866 1.00 81.31 86 LEU A C 1
ATOM 681 O O . LEU A 1 86 ? 0.617 -0.633 -13.199 1.00 81.31 86 LEU A O 1
ATOM 685 N N . GLU A 1 87 ? -1.469 0.132 -13.598 1.00 76.81 87 GLU A N 1
ATOM 686 C CA . GLU A 1 87 ? -1.669 -0.541 -14.89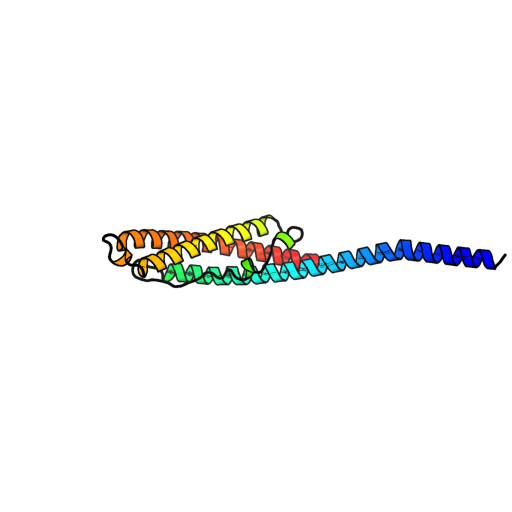0 1.00 76.81 87 GLU A CA 1
ATOM 687 C C . GLU A 1 87 ? -0.603 -0.108 -15.912 1.00 76.81 87 GLU A C 1
ATOM 689 O O . GLU A 1 87 ? -0.095 -0.921 -16.683 1.00 76.81 87 GLU A O 1
ATOM 694 N N . ASP A 1 88 ? -0.163 1.155 -15.837 1.00 78.06 88 ASP A N 1
ATOM 695 C CA . ASP A 1 88 ? 0.898 1.721 -16.682 1.00 78.06 88 ASP A CA 1
ATOM 696 C C . ASP A 1 88 ? 2.251 0.993 -16.528 1.00 78.06 88 ASP A C 1
ATOM 698 O O . ASP A 1 88 ? 3.146 1.160 -17.359 1.00 78.06 88 ASP A O 1
ATOM 702 N N . PHE A 1 89 ? 2.430 0.198 -15.467 1.00 84.25 89 PHE A N 1
ATOM 703 C CA . PHE A 1 89 ? 3.706 -0.420 -15.106 1.00 84.25 89 PHE A CA 1
ATOM 704 C C . PHE A 1 89 ? 3.686 -1.953 -15.106 1.00 84.25 89 PHE A C 1
ATOM 706 O O . PHE A 1 89 ? 4.692 -2.557 -14.734 1.00 84.25 89 PHE A O 1
ATOM 713 N N . GLU A 1 90 ? 2.610 -2.598 -15.568 1.00 82.88 90 GLU A N 1
ATOM 714 C CA . GLU A 1 90 ? 2.480 -4.069 -15.605 1.00 82.88 90 GLU A CA 1
ATOM 715 C C . GLU A 1 90 ? 3.577 -4.779 -16.407 1.00 82.88 90 GLU A C 1
ATOM 717 O O . GLU A 1 90 ? 3.908 -5.932 -16.147 1.00 82.88 90 GLU A O 1
ATOM 722 N N . THR A 1 91 ? 4.168 -4.093 -17.386 1.00 85.00 91 THR A N 1
ATOM 723 C CA . THR A 1 91 ? 5.262 -4.644 -18.201 1.00 85.00 91 THR A CA 1
ATOM 724 C C . THR A 1 91 ? 6.631 -4.546 -17.523 1.00 85.00 91 THR A C 1
ATOM 726 O O . THR A 1 91 ? 7.598 -5.153 -17.986 1.00 85.00 91 THR A O 1
ATOM 729 N N . ILE A 1 92 ? 6.728 -3.774 -16.438 1.00 87.69 92 ILE A N 1
ATOM 730 C CA . ILE A 1 92 ? 7.982 -3.421 -15.770 1.00 87.69 92 ILE A CA 1
ATOM 731 C C . ILE A 1 92 ? 8.042 -4.039 -14.373 1.00 87.69 92 ILE A C 1
ATOM 733 O O . ILE A 1 92 ? 9.064 -4.632 -14.012 1.00 87.69 92 ILE A O 1
ATOM 737 N N . ILE A 1 93 ? 6.969 -3.881 -13.599 1.00 91.50 93 ILE A N 1
ATOM 738 C CA . ILE A 1 93 ? 6.843 -4.360 -12.224 1.00 91.50 93 ILE A CA 1
ATOM 739 C C . ILE A 1 93 ? 6.280 -5.781 -12.243 1.00 91.50 93 ILE A C 1
ATOM 741 O O . ILE A 1 93 ? 5.399 -6.101 -13.037 1.00 91.50 93 ILE A O 1
ATOM 745 N N . ASP A 1 94 ? 6.784 -6.636 -11.358 1.00 93.50 94 ASP A N 1
ATOM 746 C CA . ASP A 1 94 ? 6.263 -7.987 -11.180 1.00 93.50 94 ASP A CA 1
ATOM 747 C C . ASP A 1 94 ? 4.753 -7.988 -10.864 1.00 93.50 94 ASP A C 1
ATOM 749 O O . ASP A 1 94 ? 4.265 -7.264 -9.989 1.00 93.50 94 ASP A O 1
ATOM 753 N N . HIS A 1 95 ? 4.010 -8.839 -11.573 1.00 92.50 95 HIS A N 1
ATOM 754 C CA . HIS A 1 95 ? 2.558 -8.930 -11.457 1.00 92.50 95 HIS A CA 1
ATOM 755 C C . HIS A 1 95 ? 2.090 -9.320 -10.042 1.00 92.50 95 HIS A C 1
ATOM 757 O O . HIS A 1 95 ? 1.101 -8.769 -9.561 1.00 92.50 95 HIS A O 1
ATOM 763 N N . ASP A 1 96 ? 2.804 -10.203 -9.326 1.00 93.94 96 ASP A N 1
ATOM 764 C CA . ASP A 1 96 ? 2.455 -10.562 -7.938 1.00 93.94 96 ASP A CA 1
ATOM 765 C C . ASP A 1 96 ? 2.583 -9.351 -7.005 1.00 93.94 96 ASP A C 1
ATOM 767 O O . ASP A 1 96 ? 1.759 -9.176 -6.103 1.00 93.94 96 ASP A O 1
ATOM 771 N N . VAL A 1 97 ? 3.572 -8.481 -7.235 1.00 94.81 97 VAL A N 1
ATOM 772 C CA . VAL A 1 97 ? 3.741 -7.243 -6.460 1.00 94.81 97 VAL A CA 1
ATOM 773 C C . VAL A 1 97 ? 2.567 -6.301 -6.716 1.00 94.81 97 VAL A C 1
ATOM 775 O O . VAL A 1 97 ? 1.948 -5.843 -5.756 1.00 94.81 97 VAL A O 1
ATOM 778 N N . ILE A 1 98 ? 2.198 -6.076 -7.981 1.00 93.62 98 ILE A N 1
ATOM 779 C CA . ILE A 1 98 ? 1.051 -5.229 -8.350 1.00 93.62 98 ILE A CA 1
ATOM 780 C C . ILE A 1 98 ? -0.245 -5.751 -7.716 1.00 93.62 98 ILE A C 1
ATOM 782 O O . ILE A 1 98 ? -0.956 -4.995 -7.049 1.00 93.62 98 ILE A O 1
ATOM 786 N N . CYS A 1 99 ? -0.541 -7.047 -7.853 1.00 92.56 99 CYS A N 1
ATOM 787 C CA . CYS A 1 99 ? -1.749 -7.642 -7.279 1.00 92.56 99 CYS A CA 1
ATOM 788 C C . CYS A 1 99 ? -1.813 -7.473 -5.758 1.00 92.56 99 CYS A C 1
ATOM 790 O O . CYS A 1 99 ? -2.877 -7.175 -5.209 1.00 92.56 99 CYS A O 1
ATOM 792 N N . ARG A 1 100 ? -0.684 -7.644 -5.061 1.00 95.50 100 ARG A N 1
ATOM 793 C CA . ARG A 1 100 ? -0.622 -7.444 -3.608 1.00 95.50 100 ARG A CA 1
ATOM 794 C C . ARG A 1 100 ? -0.807 -5.985 -3.219 1.00 95.50 100 ARG A C 1
ATOM 796 O O . ARG A 1 100 ? -1.496 -5.730 -2.237 1.00 95.50 100 ARG A O 1
ATOM 803 N N . ILE A 1 101 ? -0.247 -5.051 -3.986 1.00 94.88 101 ILE A N 1
ATOM 804 C CA . ILE A 1 101 ? -0.446 -3.615 -3.771 1.00 94.88 101 ILE A CA 1
ATOM 805 C C . ILE A 1 101 ? -1.934 -3.257 -3.886 1.00 94.88 101 ILE A C 1
ATOM 807 O O . ILE A 1 101 ? -2.467 -2.602 -2.991 1.00 94.88 101 ILE A O 1
ATOM 811 N N . PHE A 1 102 ? -2.626 -3.727 -4.928 1.00 93.56 102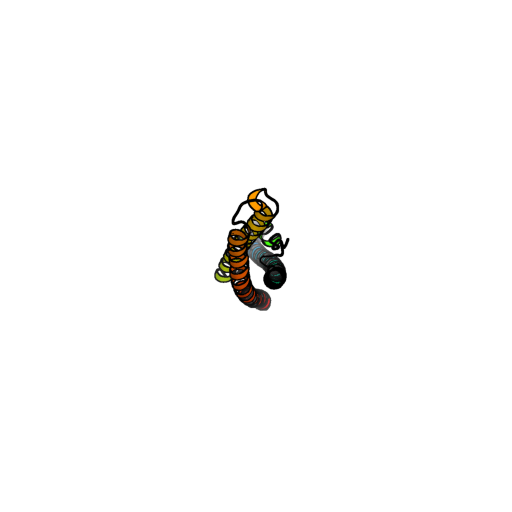 PHE A N 1
ATOM 812 C CA . PHE A 1 102 ? -4.064 -3.478 -5.082 1.00 93.56 102 PHE A CA 1
ATOM 813 C C . PHE A 1 102 ? -4.900 -4.142 -3.991 1.00 93.56 102 PHE A C 1
ATOM 815 O O . PHE A 1 102 ? -5.801 -3.516 -3.438 1.00 93.56 102 PHE A O 1
ATOM 822 N N . ARG A 1 103 ? -4.597 -5.395 -3.638 1.00 95.19 103 ARG A N 1
ATOM 823 C CA . ARG A 1 103 ? -5.292 -6.070 -2.538 1.00 95.19 103 ARG A CA 1
ATOM 824 C C . ARG A 1 103 ? -5.143 -5.289 -1.231 1.00 95.19 103 ARG A C 1
ATOM 826 O O . ARG A 1 103 ? -6.136 -5.078 -0.543 1.00 95.19 103 ARG A O 1
ATOM 833 N N . LEU A 1 104 ? -3.930 -4.834 -0.916 1.00 96.31 104 LEU A N 1
ATOM 834 C CA . LEU A 1 104 ? -3.670 -4.069 0.299 1.00 96.31 104 LEU A CA 1
ATOM 835 C C . LEU A 1 104 ? -4.410 -2.724 0.295 1.00 96.31 104 LEU A C 1
ATOM 837 O O . LEU A 1 104 ? -4.978 -2.343 1.315 1.00 96.31 104 LEU A O 1
ATOM 841 N N . TYR A 1 105 ? -4.477 -2.046 -0.855 1.00 94.81 105 TYR A N 1
ATOM 842 C CA . TYR A 1 105 ? -5.282 -0.834 -1.026 1.00 94.81 105 TYR A CA 1
ATOM 843 C C . TYR A 1 105 ? -6.755 -1.062 -0.653 1.00 94.81 105 TYR A C 1
ATOM 845 O O . TYR A 1 105 ? -7.320 -0.303 0.137 1.00 94.81 105 TYR A O 1
ATOM 853 N N . TYR A 1 106 ? -7.370 -2.132 -1.167 1.00 94.94 106 TYR A N 1
ATOM 854 C CA . TYR A 1 106 ? -8.765 -2.451 -0.852 1.00 94.94 106 TYR A CA 1
ATOM 855 C C .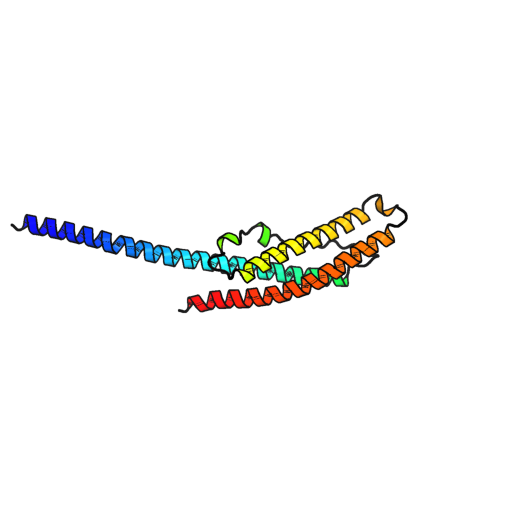 TYR A 1 106 ? -8.983 -2.729 0.637 1.00 94.94 106 TYR A C 1
ATOM 857 O O . TYR A 1 106 ? -9.976 -2.271 1.208 1.00 94.94 106 TYR A O 1
ATOM 865 N N . GLU A 1 107 ? -8.065 -3.449 1.280 1.00 97.12 107 GLU A N 1
ATOM 866 C CA . GLU A 1 107 ? -8.172 -3.731 2.713 1.00 97.12 107 GLU A CA 1
ATOM 867 C C . GLU A 1 107 ? -7.971 -2.468 3.562 1.00 97.12 107 GLU A C 1
ATOM 869 O O . GLU A 1 107 ? -8.702 -2.258 4.534 1.00 97.12 107 GLU A O 1
ATOM 874 N N . TYR A 1 108 ? -7.074 -1.563 3.161 1.00 96.69 108 TYR A N 1
ATOM 875 C CA . TYR A 1 108 ? -6.953 -0.257 3.804 1.00 96.69 108 TYR A CA 1
ATOM 876 C C . TYR A 1 108 ? -8.231 0.575 3.682 1.00 96.69 108 TYR A C 1
ATOM 878 O O . TYR A 1 108 ? -8.710 1.097 4.689 1.00 96.69 108 TYR A O 1
ATOM 886 N N . GLU A 1 109 ? -8.844 0.658 2.497 1.00 95.12 109 GLU A N 1
ATOM 887 C CA . GLU A 1 109 ? -10.142 1.328 2.349 1.00 95.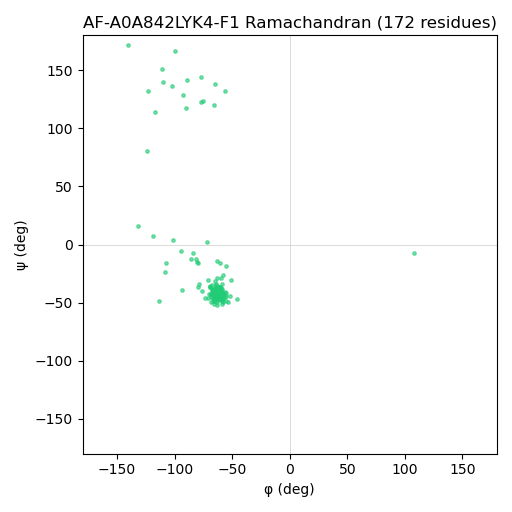12 109 GLU A CA 1
ATOM 888 C C . GLU A 1 109 ? -11.219 0.693 3.233 1.00 95.12 109 GLU A C 1
ATOM 890 O O . GLU A 1 109 ? -12.036 1.387 3.841 1.00 95.12 109 GLU A O 1
ATOM 895 N N . HIS A 1 110 ? -11.236 -0.636 3.308 1.00 95.38 110 HIS A N 1
ATOM 896 C CA . HIS A 1 110 ? -12.191 -1.362 4.127 1.00 95.38 110 HIS A CA 1
ATOM 897 C C . HIS A 1 110 ? -11.987 -1.081 5.622 1.00 95.38 110 HIS A C 1
ATOM 899 O O . HIS A 1 110 ? -12.968 -0.906 6.349 1.00 95.38 110 HIS A O 1
ATOM 905 N N . LEU A 1 111 ? -10.741 -0.986 6.089 1.00 95.69 111 LEU A N 1
ATOM 906 C CA . LEU A 1 111 ? -10.442 -0.567 7.455 1.00 95.69 111 LEU A CA 1
ATOM 907 C C . LEU A 1 111 ? -10.881 0.881 7.708 1.00 95.69 111 LEU A C 1
ATOM 909 O O . LEU A 1 111 ? -11.565 1.119 8.704 1.00 95.69 111 LEU A O 1
ATOM 913 N N . SER A 1 112 ? -10.583 1.811 6.796 1.00 94.00 112 SER A N 1
ATOM 914 C CA . SER A 1 112 ? -11.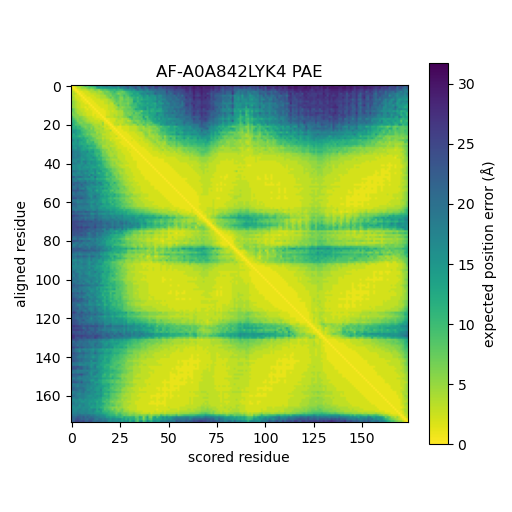023 3.211 6.899 1.00 94.00 112 SER A CA 1
ATOM 915 C C . SER A 1 112 ? -12.542 3.318 7.035 1.00 94.00 112 SER A C 1
ATOM 917 O O . SER A 1 112 ? -13.027 3.961 7.959 1.00 94.00 112 SER A O 1
ATOM 919 N N . ARG A 1 113 ? -13.313 2.574 6.228 1.00 93.38 113 ARG A N 1
ATOM 920 C CA . ARG A 1 113 ? -14.784 2.542 6.347 1.00 93.38 113 ARG A CA 1
ATOM 921 C C . ARG A 1 113 ? -15.257 2.056 7.722 1.00 93.38 113 ARG A C 1
ATOM 923 O O . ARG A 1 113 ? -16.247 2.562 8.240 1.00 93.38 113 ARG A O 1
ATOM 930 N N . LYS A 1 114 ? -14.576 1.080 8.338 1.00 93.06 114 LYS A N 1
ATOM 931 C CA . LYS A 1 114 ? -14.915 0.621 9.701 1.00 93.06 114 LYS A CA 1
ATOM 932 C C . LYS A 1 114 ? -14.641 1.708 10.744 1.00 93.06 114 LYS A C 1
ATOM 934 O O . LYS A 1 114 ? -15.447 1.877 11.659 1.00 93.06 114 LYS A O 1
ATOM 939 N N . ILE A 1 115 ? -13.534 2.439 10.599 1.00 92.69 115 ILE A N 1
ATOM 940 C CA . ILE A 1 115 ? -13.189 3.581 11.460 1.00 92.69 115 ILE A CA 1
ATOM 941 C C . ILE A 1 115 ? -14.243 4.687 11.310 1.00 92.69 115 ILE A C 1
ATOM 943 O O . ILE A 1 115 ? -14.765 5.166 12.315 1.00 92.69 115 ILE A O 1
ATOM 947 N N . ASP A 1 116 ? -14.657 5.005 10.083 1.00 91.56 116 ASP A N 1
ATOM 948 C CA . ASP A 1 116 ? -15.720 5.982 9.817 1.00 91.56 116 ASP A CA 1
ATOM 949 C C . ASP A 1 116 ? -17.050 5.576 10.465 1.00 91.56 116 ASP A C 1
ATOM 951 O O . ASP A 1 116 ? -17.732 6.397 11.082 1.00 91.56 116 ASP A O 1
ATOM 955 N N . VAL A 1 117 ? -17.423 4.294 10.386 1.00 90.75 117 VAL A N 1
ATOM 956 C CA . VAL A 1 117 ? -18.628 3.771 11.051 1.00 90.75 117 VAL A CA 1
ATOM 957 C C . VAL A 1 117 ? -18.534 3.943 12.567 1.00 90.75 117 VAL A C 1
ATOM 959 O O . VAL A 1 117 ? -19.499 4.384 13.191 1.00 90.75 117 VAL A O 1
ATOM 962 N N . GLN A 1 118 ? -17.381 3.640 13.167 1.00 89.62 118 GLN A N 1
ATOM 963 C CA . GLN A 1 118 ? -17.148 3.843 14.598 1.00 89.62 118 GLN A CA 1
ATOM 964 C C . GLN A 1 118 ? -17.274 5.324 14.989 1.00 89.62 118 GLN A C 1
ATOM 966 O O . GLN A 1 118 ? -17.901 5.639 16.007 1.00 89.62 118 GLN A O 1
ATOM 971 N N . PHE A 1 119 ? -16.742 6.225 14.163 1.00 89.06 119 PHE A N 1
ATOM 972 C CA . PHE A 1 119 ? -16.857 7.666 14.349 1.00 89.06 119 PHE A CA 1
ATOM 973 C C . PHE A 1 119 ? -18.321 8.121 14.276 1.00 89.06 119 PHE A C 1
ATOM 975 O O . PHE A 1 119 ? -18.837 8.731 15.217 1.00 89.06 119 PHE A O 1
ATOM 982 N N . HIS A 1 120 ? -19.040 7.753 13.214 1.00 89.19 120 HIS A N 1
ATOM 983 C CA . HIS A 1 120 ? -20.456 8.080 13.054 1.00 89.19 120 HIS A CA 1
ATOM 984 C C . HIS A 1 120 ? -21.312 7.523 14.189 1.00 89.19 120 HIS A C 1
ATOM 986 O O . HIS A 1 120 ? -22.191 8.217 14.696 1.00 89.19 120 HIS A O 1
ATOM 992 N N . MET A 1 121 ? -21.045 6.301 14.644 1.00 86.75 121 MET A N 1
ATOM 993 C CA . MET A 1 121 ? -21.756 5.708 15.772 1.00 86.75 121 MET A CA 1
ATOM 994 C C . MET A 1 121 ? -21.549 6.512 17.064 1.00 86.75 121 MET A C 1
ATOM 996 O O . MET A 1 121 ? -22.497 6.705 17.824 1.00 86.75 121 MET A O 1
ATOM 1000 N N . HIS A 1 122 ? -20.335 7.017 17.309 1.00 86.31 122 HIS A N 1
ATOM 1001 C CA . HIS A 1 122 ? -20.027 7.791 18.513 1.00 86.31 122 HIS A CA 1
ATOM 1002 C C . HIS A 1 122 ? -20.704 9.168 18.547 1.00 86.31 122 HIS A C 1
ATOM 1004 O O . HIS A 1 122 ? -21.113 9.626 19.617 1.00 86.31 122 HIS A O 1
ATOM 1010 N N . TYR A 1 123 ? -20.811 9.824 17.390 1.00 87.25 123 TYR A N 1
ATOM 1011 C CA . TYR A 1 123 ? -21.334 11.189 17.267 1.00 87.25 123 TYR A CA 1
ATOM 1012 C C . TYR A 1 123 ? -22.789 11.264 16.775 1.00 87.25 123 TYR A C 1
ATOM 1014 O O . TYR A 1 123 ? -23.316 12.358 16.587 1.00 87.25 123 TYR A O 1
ATOM 1022 N N . SER A 1 124 ? -23.462 10.127 16.590 1.00 86.62 124 SER A N 1
ATOM 1023 C CA . SER A 1 124 ? -24.878 10.057 16.200 1.00 86.62 124 SER A CA 1
ATOM 1024 C C . SER A 1 124 ? -25.804 9.792 17.399 1.00 86.62 124 SER A C 1
ATOM 1026 O O . SER A 1 124 ? -25.343 9.373 18.468 1.00 86.62 124 SER A O 1
ATOM 1028 N N . PRO A 1 125 ? -27.134 9.974 17.238 1.00 86.25 125 PRO A N 1
ATOM 1029 C CA . PRO A 1 125 ? -28.123 9.632 18.267 1.00 86.25 125 PRO A CA 1
ATOM 1030 C C . PRO A 1 125 ? -28.062 8.173 18.741 1.00 86.25 125 PRO A C 1
ATOM 1032 O O . PRO A 1 125 ? -28.528 7.871 19.837 1.00 86.25 125 PRO A O 1
ATOM 1035 N N . THR A 1 126 ? -27.435 7.284 17.963 1.00 80.44 126 THR A N 1
ATOM 1036 C CA . THR A 1 126 ? -27.149 5.884 18.313 1.00 80.44 126 THR A CA 1
ATOM 1037 C C . THR A 1 126 ? -26.460 5.752 19.670 1.00 80.44 126 THR A C 1
ATOM 1039 O O . THR A 1 126 ? -26.702 4.788 20.390 1.00 80.44 126 THR A O 1
ATOM 1042 N N . ARG A 1 127 ? -25.666 6.748 20.087 1.00 82.88 127 ARG A N 1
ATOM 1043 C CA . ARG A 1 127 ? -25.032 6.775 21.413 1.00 82.88 127 ARG A CA 1
ATOM 1044 C C . ARG A 1 127 ? -26.026 6.741 22.580 1.00 82.88 127 ARG A C 1
ATOM 1046 O O . ARG A 1 127 ? -25.677 6.251 23.651 1.00 82.88 127 ARG A O 1
ATOM 1053 N N . ALA A 1 128 ? -27.238 7.259 22.389 1.00 78.19 128 ALA A N 1
ATOM 1054 C CA . ALA A 1 128 ? -28.290 7.259 23.403 1.00 78.19 128 ALA A CA 1
ATOM 1055 C C . ALA A 1 128 ? -29.092 5.944 23.444 1.00 78.19 128 ALA A C 1
ATOM 1057 O O . ALA A 1 128 ? -29.919 5.766 24.338 1.00 78.19 128 ALA A O 1
ATOM 1058 N N . LEU A 1 129 ? -28.870 5.026 22.494 1.00 86.50 129 LEU A N 1
ATOM 1059 C CA . LEU A 1 129 ? -29.585 3.755 22.432 1.00 86.50 129 LEU A CA 1
ATOM 1060 C C . LEU A 1 129 ? -29.048 2.751 23.456 1.00 86.50 129 LEU A C 1
ATOM 1062 O O . LEU A 1 129 ? -27.845 2.642 23.718 1.00 86.50 129 LEU A O 1
ATOM 1066 N N . GLN A 1 130 ? -29.964 1.956 24.004 1.00 82.12 130 GLN A N 1
ATOM 1067 C CA . GLN A 1 130 ? -29.621 0.829 24.858 1.00 82.12 130 GLN A CA 1
ATOM 1068 C C . GLN A 1 130 ? -28.868 -0.220 24.026 1.00 82.12 130 GLN A C 1
ATOM 1070 O O . GLN A 1 130 ? -29.399 -0.736 23.051 1.00 82.12 130 GLN A O 1
ATOM 1075 N N . GLY A 1 131 ? -27.627 -0.531 24.409 1.00 83.19 131 GLY A N 1
ATOM 1076 C CA . GLY A 1 131 ? -26.774 -1.483 23.683 1.00 83.19 131 GLY A CA 1
ATOM 1077 C C . GLY A 1 131 ? -25.607 -0.860 22.913 1.00 83.19 131 GLY A C 1
ATOM 1078 O O . GLY A 1 131 ? -24.716 -1.606 22.509 1.00 83.19 131 GLY A O 1
ATOM 1079 N N . TYR A 1 132 ? -25.530 0.476 22.819 1.00 88.56 132 TYR A N 1
ATOM 1080 C CA . TYR A 1 132 ? -24.429 1.199 22.160 1.00 88.56 132 TYR A CA 1
ATOM 1081 C C . TYR A 1 132 ? -23.037 0.673 22.549 1.00 88.56 132 TYR A C 1
ATOM 1083 O O . TYR A 1 132 ? -22.208 0.413 21.683 1.00 88.56 132 TYR A O 1
ATOM 1091 N N . LEU A 1 133 ? -22.773 0.470 23.846 1.00 88.75 133 LEU A N 1
ATOM 1092 C CA . LEU A 1 133 ? -21.460 0.006 24.315 1.00 88.75 133 LEU A CA 1
ATOM 1093 C C . LEU A 1 133 ? -21.093 -1.378 23.765 1.00 88.75 133 LEU A C 1
ATOM 1095 O O . LEU A 1 133 ? -19.942 -1.594 23.394 1.00 88.75 133 LEU A O 1
ATOM 1099 N N . LYS A 1 134 ? -22.071 -2.286 23.669 1.00 90.69 134 LYS A N 1
ATOM 1100 C CA . LYS A 1 134 ? -21.870 -3.646 23.159 1.00 90.69 134 LYS A CA 1
ATOM 1101 C C . LYS A 1 134 ? -21.611 -3.636 21.655 1.00 90.69 134 LYS A C 1
ATOM 1103 O O . LYS A 1 134 ? -20.682 -4.280 21.184 1.00 90.69 134 LYS A O 1
ATOM 1108 N N . GLU A 1 135 ? -22.410 -2.891 20.898 1.00 90.31 135 GLU A N 1
ATOM 1109 C CA . GLU A 1 135 ? -22.212 -2.739 19.451 1.00 90.31 135 GLU A CA 1
ATOM 1110 C C . GLU A 1 135 ? -20.867 -2.070 19.134 1.00 90.31 135 GLU A C 1
ATOM 1112 O O . GLU A 1 135 ? -20.139 -2.500 18.237 1.00 90.31 135 GLU A O 1
ATOM 1117 N N . ARG A 1 136 ? -20.483 -1.070 19.931 1.00 89.50 136 ARG A N 1
ATOM 1118 C CA . ARG A 1 136 ? -19.198 -0.389 19.802 1.00 89.50 136 ARG A CA 1
ATOM 1119 C C . ARG A 1 136 ? -18.031 -1.329 20.069 1.00 89.50 136 ARG A C 1
ATOM 1121 O O . ARG A 1 136 ? -17.044 -1.280 19.344 1.00 89.50 136 ARG A O 1
ATOM 1128 N N . GLU A 1 137 ? -18.126 -2.167 21.096 1.00 93.00 137 GLU A N 1
ATOM 1129 C CA . GLU A 1 137 ? -17.106 -3.171 21.406 1.00 93.00 137 GLU A CA 1
ATOM 1130 C C . GLU A 1 137 ? -16.897 -4.139 20.233 1.00 93.00 137 GLU A C 1
ATOM 1132 O O . GLU A 1 137 ? -15.757 -4.414 19.863 1.00 93.00 137 GLU A O 1
ATOM 1137 N N . VAL A 1 138 ? -17.979 -4.581 19.582 1.00 94.19 138 VAL A N 1
ATOM 1138 C CA . VAL A 1 138 ? -17.902 -5.429 18.380 1.00 94.19 138 VAL A CA 1
ATOM 1139 C C . VAL A 1 138 ? -17.155 -4.722 17.247 1.00 94.19 138 VAL A C 1
ATOM 1141 O O . VAL A 1 138 ? -16.255 -5.313 16.650 1.00 94.19 138 VAL A O 1
ATOM 1144 N N . ILE A 1 139 ? -17.485 -3.458 16.967 1.00 93.56 139 ILE A N 1
ATOM 1145 C CA . ILE A 1 139 ? -16.829 -2.683 15.903 1.00 93.56 139 ILE A CA 1
ATOM 1146 C C . ILE A 1 139 ? -15.353 -2.442 16.231 1.00 93.56 139 ILE A C 1
ATOM 1148 O O . ILE A 1 139 ? -14.496 -2.658 15.377 1.00 93.56 139 ILE A O 1
ATOM 1152 N N . VAL A 1 140 ? -15.039 -2.044 17.466 1.00 93.81 140 VAL A N 1
ATOM 1153 C CA . VAL A 1 140 ? -13.656 -1.828 17.915 1.00 93.81 140 VAL A CA 1
ATOM 1154 C C . VAL A 1 140 ? -12.835 -3.104 17.777 1.00 93.81 140 VAL A C 1
ATOM 1156 O O . VAL A 1 140 ? -11.759 -3.065 17.187 1.00 93.81 140 VAL A O 1
ATOM 1159 N N . ASN A 1 141 ? -13.354 -4.246 18.230 1.00 95.69 141 ASN A N 1
ATOM 1160 C CA . ASN A 1 141 ? -12.666 -5.526 18.078 1.00 95.69 141 ASN A CA 1
ATOM 1161 C C . ASN A 1 141 ? -12.461 -5.885 16.599 1.00 95.69 141 ASN A C 1
ATOM 1163 O O . ASN A 1 141 ? -11.382 -6.336 16.221 1.00 95.69 141 ASN A O 1
ATOM 1167 N N . ALA A 1 142 ? -13.452 -5.630 15.739 1.00 96.00 142 ALA A N 1
ATOM 1168 C CA . ALA A 1 142 ? -13.322 -5.854 14.301 1.00 96.00 142 ALA A CA 1
ATOM 1169 C C . ALA A 1 142 ? -12.260 -4.950 13.645 1.00 96.00 142 ALA A C 1
ATOM 1171 O O . ALA A 1 142 ? -11.582 -5.394 12.717 1.00 96.00 142 ALA A O 1
ATOM 1172 N N . ILE A 1 143 ? -12.104 -3.706 14.112 1.00 95.62 143 ILE A N 1
ATOM 1173 C CA . ILE A 1 143 ? -11.047 -2.783 13.669 1.00 95.62 143 ILE A CA 1
ATOM 1174 C C . ILE A 1 143 ? -9.681 -3.285 14.140 1.00 95.62 143 ILE A C 1
ATOM 1176 O O . ILE A 1 143 ? -8.777 -3.398 13.320 1.00 95.62 143 ILE A O 1
ATOM 1180 N N . LEU A 1 144 ? -9.537 -3.635 15.421 1.00 96.38 144 LEU A N 1
ATOM 1181 C CA . LEU A 1 144 ? -8.272 -4.098 16.002 1.00 96.38 144 LEU A CA 1
ATOM 1182 C C . LEU A 1 144 ? -7.763 -5.379 15.332 1.00 96.38 144 LEU A C 1
ATOM 1184 O O . LEU A 1 144 ? -6.601 -5.449 14.937 1.00 96.38 144 LEU A O 1
ATOM 1188 N N . VAL A 1 145 ? -8.641 -6.369 15.141 1.00 97.69 145 VAL A N 1
ATOM 1189 C CA . VAL A 1 145 ? -8.295 -7.618 14.445 1.00 97.69 145 VAL A CA 1
ATOM 1190 C C . VAL A 1 145 ? -7.875 -7.337 13.004 1.00 97.69 145 VAL A C 1
ATOM 1192 O O . VAL A 1 145 ? -6.879 -7.882 12.535 1.00 97.69 145 VAL A O 1
ATOM 1195 N N . HIS A 1 146 ? -8.607 -6.469 12.301 1.00 97.38 146 HIS A N 1
ATOM 1196 C CA . HIS A 1 146 ? -8.280 -6.128 10.921 1.00 97.38 146 HIS A CA 1
ATOM 1197 C C . HIS A 1 146 ? -6.949 -5.366 10.820 1.00 97.38 146 HIS A C 1
ATOM 1199 O O . HIS A 1 146 ? -6.126 -5.697 9.971 1.00 97.38 146 HIS A O 1
ATOM 1205 N N . ALA A 1 147 ? -6.706 -4.409 11.719 1.00 96.75 147 ALA A N 1
ATOM 1206 C CA . ALA A 1 147 ? -5.468 -3.639 11.772 1.00 96.75 147 ALA A CA 1
ATOM 1207 C C . ALA A 1 147 ? -4.242 -4.529 12.025 1.00 96.75 147 ALA A C 1
ATOM 1209 O O . ALA A 1 147 ? -3.235 -4.366 11.342 1.00 96.75 147 ALA A O 1
ATOM 1210 N N . ALA A 1 148 ? -4.345 -5.508 12.929 1.00 97.69 148 ALA A N 1
ATOM 1211 C CA . ALA A 1 148 ? -3.261 -6.452 13.211 1.00 97.69 148 ALA A CA 1
ATOM 1212 C C . ALA A 1 148 ? -2.907 -7.329 11.994 1.00 97.69 148 ALA A C 1
ATOM 1214 O O . ALA A 1 148 ? -1.735 -7.588 11.716 1.00 97.69 148 ALA A O 1
ATOM 1215 N N . VAL A 1 149 ? -3.918 -7.784 11.243 1.00 97.75 149 VAL A N 1
ATOM 1216 C CA . VAL A 1 149 ? -3.701 -8.542 9.998 1.00 97.75 149 VAL A CA 1
ATOM 1217 C C . VAL A 1 149 ? -3.042 -7.657 8.941 1.00 97.75 149 VAL A C 1
ATOM 1219 O O . VAL A 1 149 ? -2.033 -8.052 8.356 1.00 97.75 149 VAL A O 1
ATOM 1222 N N . LEU A 1 150 ? -3.576 -6.451 8.741 1.00 97.56 150 LEU A N 1
ATOM 1223 C CA . LEU A 1 150 ? -3.065 -5.487 7.771 1.00 97.56 150 LEU A CA 1
ATOM 1224 C C . LEU A 1 150 ? -1.631 -5.051 8.067 1.00 97.56 150 LEU A C 1
ATOM 1226 O O . LEU A 1 150 ? -0.858 -4.877 7.130 1.00 97.56 150 LEU A O 1
ATOM 1230 N N . GLU A 1 151 ? -1.251 -4.907 9.337 1.00 97.62 151 GLU A N 1
ATOM 1231 C CA . GLU A 1 151 ? 0.116 -4.554 9.733 1.00 97.62 151 GLU A CA 1
ATOM 1232 C C . GLU A 1 151 ? 1.096 -5.598 9.202 1.00 97.62 151 GLU A C 1
ATOM 1234 O O . GLU A 1 151 ? 2.042 -5.271 8.485 1.00 97.62 151 GLU A O 1
ATOM 1239 N N . LYS A 1 152 ? 0.806 -6.874 9.472 1.00 97.62 152 LYS A N 1
ATOM 1240 C CA . LYS A 1 152 ? 1.633 -7.993 9.028 1.00 97.62 152 LYS A CA 1
ATOM 1241 C C . LYS A 1 152 ? 1.690 -8.100 7.504 1.00 97.62 152 LYS A C 1
ATOM 1243 O O . LYS A 1 152 ? 2.767 -8.315 6.950 1.00 97.62 152 LYS A O 1
ATOM 1248 N N . GLU A 1 153 ? 0.552 -7.983 6.819 1.00 97.56 153 GLU A N 1
ATOM 1249 C CA . GLU A 1 153 ? 0.516 -8.042 5.350 1.00 97.56 153 GLU A CA 1
ATOM 1250 C C . GLU A 1 153 ? 1.283 -6.867 4.716 1.00 97.56 153 GLU A C 1
ATOM 1252 O O . GLU A 1 153 ? 2.002 -7.056 3.733 1.00 97.56 153 GLU A O 1
ATOM 1257 N N . SER A 1 154 ? 1.207 -5.680 5.320 1.00 97.44 154 SER A N 1
ATOM 1258 C CA . SER A 1 154 ? 1.931 -4.486 4.876 1.00 97.44 154 SER A CA 1
ATOM 1259 C C . SER A 1 154 ? 3.438 -4.630 5.040 1.00 97.44 154 SER A C 1
ATOM 1261 O O . SER A 1 154 ? 4.180 -4.362 4.099 1.00 97.44 154 SER A O 1
ATOM 1263 N N . GLU A 1 155 ? 3.906 -5.114 6.193 1.00 97.50 155 GLU A N 1
ATOM 1264 C CA . GLU A 1 155 ? 5.332 -5.379 6.425 1.00 97.50 155 GLU A CA 1
ATOM 1265 C C . GLU A 1 155 ? 5.883 -6.424 5.441 1.00 97.50 155 GLU A C 1
ATOM 1267 O O . GLU A 1 155 ? 6.987 -6.278 4.913 1.00 97.50 155 GLU A O 1
ATOM 1272 N N . GLN A 1 156 ? 5.096 -7.455 5.120 1.00 97.06 156 GLN A N 1
ATOM 1273 C CA . GLN A 1 156 ? 5.467 -8.434 4.096 1.00 97.06 156 GLN A CA 1
ATOM 1274 C C . GLN A 1 156 ? 5.552 -7.815 2.698 1.00 97.06 156 GLN A C 1
ATOM 1276 O O . GLN A 1 156 ? 6.465 -8.147 1.938 1.00 97.06 156 GLN A O 1
ATOM 1281 N N . LEU A 1 157 ? 4.615 -6.932 2.345 1.00 97.19 157 LEU A N 1
ATOM 1282 C CA . LEU A 1 157 ? 4.626 -6.253 1.054 1.00 97.19 157 LEU A CA 1
ATOM 1283 C C . LEU A 1 157 ? 5.801 -5.276 0.928 1.00 97.19 157 LEU A C 1
ATOM 1285 O O . LEU A 1 157 ? 6.413 -5.222 -0.135 1.00 97.19 157 LEU A O 1
ATOM 1289 N N . LEU A 1 158 ? 6.163 -4.563 1.998 1.00 97.75 158 LEU A N 1
ATOM 1290 C CA . LEU A 1 158 ? 7.327 -3.669 2.010 1.00 97.75 158 LEU A CA 1
ATOM 1291 C C . LEU A 1 158 ? 8.610 -4.400 1.602 1.00 97.75 158 LEU A C 1
ATOM 1293 O O . LEU A 1 158 ? 9.351 -3.900 0.758 1.00 97.75 158 LEU A O 1
ATOM 1297 N N . ASN A 1 159 ? 8.828 -5.609 2.129 1.00 96.75 159 ASN A N 1
ATOM 1298 C CA . ASN A 1 159 ? 9.985 -6.429 1.761 1.00 96.75 159 ASN A CA 1
ATOM 1299 C C . ASN A 1 159 ? 9.977 -6.794 0.269 1.00 96.75 159 ASN A C 1
ATOM 1301 O O . ASN A 1 159 ? 11.003 -6.683 -0.399 1.00 96.75 159 ASN A O 1
ATOM 1305 N N . LYS A 1 160 ? 8.813 -7.166 -0.278 1.00 96.81 160 LYS A N 1
ATOM 1306 C CA . LYS A 1 160 ? 8.671 -7.469 -1.712 1.00 96.81 160 LYS A CA 1
ATOM 1307 C C . LYS A 1 160 ? 8.913 -6.249 -2.594 1.00 96.81 160 LYS A C 1
ATOM 1309 O O . LYS A 1 160 ? 9.565 -6.364 -3.625 1.00 96.81 160 LYS A O 1
ATOM 1314 N N . ILE A 1 161 ? 8.410 -5.081 -2.192 1.00 96.31 161 ILE A N 1
ATOM 1315 C CA . ILE A 1 161 ? 8.662 -3.829 -2.912 1.00 96.31 161 ILE A CA 1
ATOM 1316 C C . ILE A 1 161 ? 10.157 -3.494 -2.881 1.00 96.31 161 ILE A C 1
ATOM 1318 O O . ILE A 1 161 ? 10.697 -3.052 -3.889 1.00 96.31 161 ILE A O 1
ATOM 1322 N N . ASP A 1 162 ? 10.855 -3.744 -1.772 1.00 97.19 162 ASP A N 1
ATOM 1323 C CA . ASP A 1 162 ? 12.303 -3.537 -1.686 1.00 97.19 162 ASP A CA 1
ATOM 1324 C C . ASP A 1 162 ? 13.109 -4.466 -2.596 1.00 97.19 162 ASP A C 1
ATOM 1326 O O . ASP A 1 162 ? 14.028 -4.015 -3.290 1.00 97.19 162 ASP A O 1
ATOM 1330 N N . GLU A 1 163 ? 12.755 -5.750 -2.629 1.00 96.81 163 GLU A N 1
ATOM 1331 C CA . GLU A 1 163 ? 13.332 -6.721 -3.561 1.00 96.81 163 GLU A CA 1
ATOM 1332 C C . GLU A 1 163 ? 13.118 -6.284 -5.013 1.00 96.81 163 GLU A C 1
ATOM 1334 O O . GLU A 1 163 ? 14.052 -6.295 -5.821 1.00 96.81 163 GLU A O 1
ATOM 1339 N N . GLU A 1 164 ? 11.911 -5.820 -5.322 1.00 95.94 164 GLU A N 1
ATOM 1340 C CA . GLU A 1 164 ? 11.524 -5.382 -6.653 1.00 95.94 164 GLU A CA 1
ATOM 1341 C C . GLU A 1 164 ? 12.247 -4.098 -7.078 1.00 95.94 164 GLU A C 1
ATOM 1343 O O . GLU A 1 164 ? 12.837 -4.028 -8.159 1.00 95.94 164 GLU A O 1
ATOM 1348 N N . LEU A 1 165 ? 12.321 -3.101 -6.195 1.00 96.31 165 LEU A N 1
ATOM 1349 C CA . LEU A 1 165 ? 13.097 -1.880 -6.414 1.00 96.31 165 LEU A CA 1
ATOM 1350 C C . LEU A 1 165 ? 14.581 -2.189 -6.639 1.00 96.31 165 LEU A C 1
ATOM 1352 O O . LEU A 1 165 ? 15.227 -1.553 -7.479 1.00 96.31 165 LEU A O 1
ATOM 1356 N N . LYS A 1 166 ? 15.138 -3.164 -5.913 1.00 95.88 166 LYS A N 1
ATOM 1357 C CA . LYS A 1 166 ? 16.522 -3.610 -6.103 1.00 95.88 166 LYS A CA 1
ATOM 1358 C C . LYS A 1 166 ? 16.706 -4.288 -7.461 1.00 95.88 166 LYS A C 1
ATOM 1360 O O . LYS A 1 166 ? 17.590 -3.874 -8.212 1.00 95.88 166 LYS A O 1
ATOM 1365 N N . ARG A 1 167 ? 15.830 -5.235 -7.827 1.00 95.12 167 ARG A N 1
ATOM 1366 C CA . ARG A 1 167 ? 15.801 -5.883 -9.155 1.00 95.12 167 ARG A CA 1
ATOM 1367 C C . ARG A 1 167 ? 15.775 -4.838 -10.268 1.00 95.12 167 ARG A C 1
ATOM 1369 O O . ARG A 1 167 ? 16.528 -4.924 -11.241 1.00 95.12 167 ARG A O 1
ATOM 1376 N N . MET A 1 168 ? 14.942 -3.813 -10.099 1.00 93.00 168 MET A N 1
ATOM 1377 C CA . MET A 1 168 ? 14.801 -2.734 -11.064 1.00 93.00 168 MET A CA 1
ATOM 1378 C C . MET A 1 168 ? 16.048 -1.845 -11.174 1.00 93.00 168 MET A C 1
ATOM 1380 O O . MET A 1 168 ? 16.372 -1.381 -12.264 1.00 93.00 168 MET A O 1
ATOM 1384 N N . LYS A 1 169 ? 16.774 -1.610 -10.080 1.00 91.94 169 LYS A N 1
ATOM 1385 C CA . LYS A 1 169 ? 18.018 -0.824 -10.099 1.00 91.94 169 LYS A CA 1
ATOM 1386 C C . LYS A 1 169 ? 19.194 -1.613 -10.677 1.00 91.94 169 LYS A C 1
ATOM 1388 O O . LYS A 1 169 ? 19.973 -1.056 -11.449 1.00 91.94 169 LYS A O 1
ATOM 1393 N N . ASP A 1 170 ? 19.301 -2.899 -10.355 1.00 90.31 170 ASP A N 1
ATOM 1394 C CA . ASP A 1 170 ? 20.424 -3.747 -10.775 1.00 90.31 170 ASP A CA 1
ATOM 1395 C C . ASP A 1 170 ? 20.407 -4.023 -12.283 1.00 90.31 170 ASP A C 1
ATOM 1397 O O . ASP A 1 170 ? 21.445 -3.989 -12.944 1.00 90.31 170 ASP A O 1
ATOM 1401 N N . SER A 1 171 ? 19.222 -4.173 -12.872 1.00 81.06 171 SER A N 1
ATOM 1402 C CA . SER A 1 171 ? 19.076 -4.377 -14.315 1.00 81.06 171 SER A CA 1
ATOM 1403 C C . SER A 1 171 ? 19.366 -3.117 -15.164 1.00 81.06 171 SER A C 1
ATOM 1405 O O . SER A 1 171 ? 19.275 -3.170 -16.387 1.00 81.06 171 SER A O 1
ATOM 1407 N N . ARG A 1 172 ? 19.750 -1.988 -14.550 1.00 68.44 172 ARG A N 1
ATOM 1408 C CA . ARG A 1 172 ? 20.309 -0.814 -15.249 1.00 68.44 172 ARG A CA 1
ATOM 1409 C C . ARG A 1 172 ? 21.803 -0.980 -15.579 1.00 68.44 172 ARG A C 1
ATOM 1411 O O . ARG A 1 172 ? 22.336 -0.192 -16.354 1.00 68.44 172 ARG A O 1
ATOM 1418 N N . ARG A 1 173 ? 22.488 -1.955 -14.963 1.00 59.53 173 ARG A N 1
ATOM 1419 C CA . ARG A 1 173 ? 23.946 -2.158 -15.080 1.00 59.53 173 ARG A CA 1
ATOM 1420 C C . ARG A 1 173 ? 24.372 -3.173 -16.150 1.00 59.53 173 ARG A C 1
ATOM 1422 O O . ARG A 1 173 ? 25.574 -3.319 -16.352 1.00 59.53 173 ARG A O 1
ATOM 1429 N N . GLY A 1 174 ? 23.431 -3.867 -16.793 1.00 47.31 174 GLY A N 1
ATOM 1430 C CA . GLY A 1 174 ? 23.680 -4.824 -17.882 1.00 47.31 174 GLY A CA 1
ATOM 1431 C C . GLY A 1 174 ? 23.011 -4.376 -19.167 1.00 47.31 174 GLY A C 1
ATOM 1432 O O . GLY A 1 174 ? 23.646 -4.529 -20.230 1.00 47.31 174 GLY A O 1
#

pLDDT: mean 88.76, std 8.38, range [47.31, 97.75]

Mean predicted aligned error: 7.76 Å

Nearest PDB structures (foldseek):
  8to0-assembly1_z0  TM=2.495E-01  e=5.205E+00  Mus musculus
  9cpb-assembly1_5T  TM=2.857E-01  e=5.783E+00  Bos taurus
  8to0-assembly1_Gd  TM=2.574E-01  e=8.817E+00  Mus musculus
  3g6b-assembly1_A  TM=2.092E-01  e=6.774E+00  Thermotoga maritima

Solvent-accessible surface area (backbone atoms only — not comparable to full-atom values): 9774 Å² total; per-residue (Å²): 116,69,71,59,55,53,53,50,49,52,50,50,51,49,50,50,45,50,67,49,46,52,58,52,51,54,51,51,49,50,53,52,50,54,51,52,54,47,52,49,46,50,52,51,54,50,52,46,46,52,43,51,55,51,37,42,54,49,34,54,46,48,60,74,61,55,43,84,87,47,87,75,90,78,78,72,72,55,62,62,65,74,75,47,74,67,76,85,33,60,92,76,46,59,64,71,59,53,53,49,53,54,53,50,50,53,51,51,53,53,50,42,53,52,51,49,49,54,48,49,44,67,78,36,77,55,56,78,41,91,58,37,70,60,58,45,38,54,53,46,51,54,48,45,56,48,34,58,52,49,35,55,54,46,58,56,47,48,54,52,53,51,53,48,52,47,54,61,56,57,67,72,79,114

Foldseek 3Di:
DVVVVVVVVVVVVVVVCCVPVVVVVVVVVVVVVVVVLLVVVLVLLVVLLVLLVVQLVVLVVLLVQQDLPDQDDDQRDCPSVVVDDCVSCPVPFPPVLVVLSVVLSVLSVVLNVLSVVLVCCCPDPVVVDDCSSVVSRVSSVVSNVSSVVSSVSSVVSSVVSVVRSVVSVVVVVD